Protein AF-A0A3D1CFF7-F1 (afdb_monomer_lite)

Secondary structure (DSSP, 8-state):
-TTTT--HHHHHHHHHHHHHHT-SS----SSHHHHHHHHHH---HHHHHHHHHHHHTTTSSSSTTTTTS--HHHHHHHHHHHHHT-

Foldseek 3Di:
DQAPFADPVLLVVQCVVCVVVVHPHGHADLPCVRLVSCCVTGPDVVSVVLSCQCNVQPQDCDDPCHPVRNCVVVVVVVVVVVVVVD

Sequence (86 aa):
SLLSGLPPSTIEMAEQMAKREGEEGWLFTLDFPSYMPVMSYADNRELREEMYTAFATKASDQGPNAGKWDNTEVMLDILNLRHQLA

Structure (mmCIF, N/CA/C/O backbone):
data_AF-A0A3D1CFF7-F1
#
_entry.id   AF-A0A3D1CFF7-F1
#
loop_
_atom_site.group_PDB
_atom_site.id
_atom_site.type_symbol
_atom_site.label_atom_id
_atom_site.label_alt_id
_atom_site.label_comp_id
_atom_site.label_asym_id
_atom_site.label_entity_id
_atom_site.label_seq_id
_atom_site.pdbx_PDB_ins_code
_atom_site.Cartn_x
_atom_site.Cartn_y
_atom_site.Cartn_z
_atom_site.occupancy
_atom_site.B_iso_or_equiv
_atom_site.auth_seq_id
_atom_site.auth_comp_id
_atom_site.auth_asym_id
_atom_site.auth_atom_id
_atom_site.pdbx_PDB_model_num
ATOM 1 N N . SER A 1 1 ? -6.245 -2.045 19.782 1.00 89.31 1 SER A N 1
ATOM 2 C CA . SER A 1 1 ? -7.265 -2.401 18.767 1.00 89.31 1 SER A CA 1
ATOM 3 C C . SER A 1 1 ? -6.582 -2.408 17.404 1.00 89.31 1 SER A C 1
ATOM 5 O O . SER A 1 1 ? -5.413 -2.053 17.349 1.00 89.31 1 SER A O 1
ATOM 7 N N . LEU A 1 2 ? -7.246 -2.816 16.314 1.00 95.31 2 LEU A N 1
ATOM 8 C CA . LEU A 1 2 ? -6.642 -2.738 14.971 1.00 95.31 2 LEU A CA 1
ATOM 9 C C . LEU A 1 2 ? -6.220 -1.298 14.613 1.00 95.31 2 LEU A C 1
ATOM 11 O O . LEU A 1 2 ? -5.149 -1.089 14.062 1.00 95.31 2 LEU A O 1
ATOM 15 N N . LEU A 1 3 ? -7.034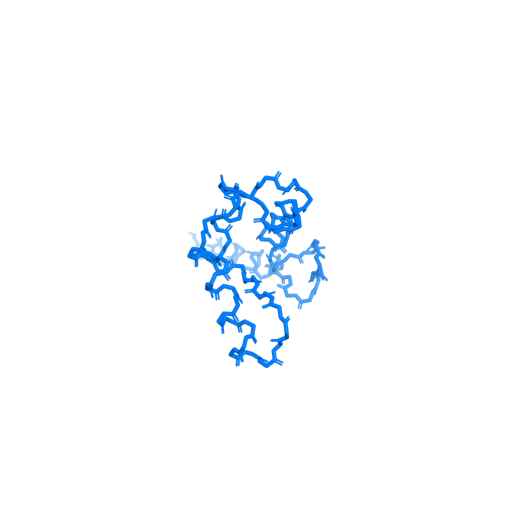 -0.314 15.005 1.00 97.44 3 LEU A N 1
ATOM 16 C CA . LEU A 1 3 ? -6.871 1.102 14.653 1.00 97.44 3 LEU A CA 1
ATOM 17 C C . LEU A 1 3 ? -6.225 1.961 15.757 1.00 97.44 3 LEU A C 1
ATOM 19 O O . LEU A 1 3 ? -6.333 3.184 15.720 1.00 97.44 3 LEU A O 1
ATOM 23 N N . SER A 1 4 ? -5.602 1.361 16.778 1.00 98.19 4 SER A N 1
ATOM 24 C CA . SER A 1 4 ? -4.974 2.156 17.845 1.00 98.19 4 SER A CA 1
ATOM 25 C C . SER A 1 4 ? -3.781 2.961 17.324 1.00 98.19 4 SER A C 1
ATOM 27 O O . SER A 1 4 ? -3.079 2.519 16.414 1.00 98.19 4 SER A O 1
ATOM 29 N N . GLY A 1 5 ? -3.585 4.153 17.888 1.00 98.06 5 GLY A N 1
ATOM 30 C CA . GLY A 1 5 ? -2.528 5.093 17.506 1.00 98.06 5 GLY A CA 1
ATOM 31 C C . GLY A 1 5 ? -2.903 6.012 16.339 1.00 98.06 5 GLY A C 1
ATOM 32 O O . GLY A 1 5 ? -2.389 7.125 16.249 1.00 98.06 5 GLY A O 1
ATOM 33 N N . LEU A 1 6 ? -3.863 5.615 15.494 1.00 98.12 6 LEU A N 1
ATOM 34 C CA . LEU A 1 6 ? -4.305 6.444 14.375 1.00 98.12 6 LEU A CA 1
ATOM 35 C C . LEU A 1 6 ? -4.952 7.759 14.845 1.00 98.12 6 LEU A C 1
ATOM 37 O O . LEU A 1 6 ? -5.753 7.752 15.786 1.00 98.12 6 LEU A O 1
ATOM 41 N N . PRO A 1 7 ? -4.677 8.887 14.160 1.00 97.81 7 PRO A N 1
ATOM 42 C CA . PRO A 1 7 ? -5.392 10.130 14.401 1.00 97.81 7 PRO A CA 1
ATOM 43 C C . PRO A 1 7 ? -6.903 9.941 14.185 1.00 97.81 7 PRO A C 1
ATOM 45 O O . PRO A 1 7 ? -7.289 9.309 13.197 1.00 97.81 7 PRO A O 1
ATOM 48 N N . PRO A 1 8 ? -7.772 10.542 15.021 1.00 97.69 8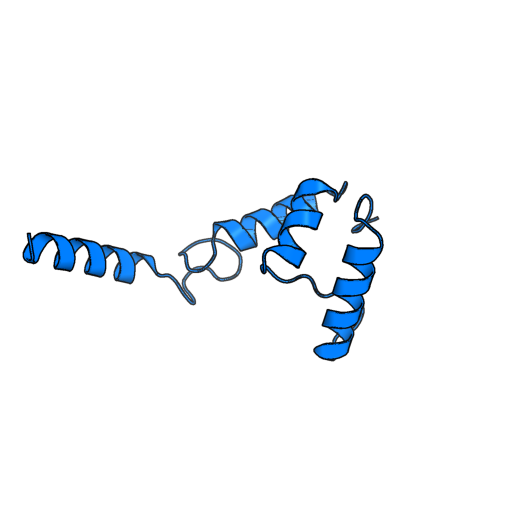 PRO A N 1
ATOM 49 C CA . PRO A 1 8 ? -9.223 10.444 14.851 1.00 97.69 8 PRO A CA 1
ATOM 50 C C . PRO A 1 8 ? -9.697 10.845 13.449 1.00 97.69 8 PRO A C 1
ATOM 52 O O . PRO A 1 8 ? -10.513 10.153 12.852 1.00 97.69 8 PRO A O 1
ATOM 55 N N . SER A 1 9 ? -9.091 11.884 12.868 1.00 96.25 9 SER A N 1
ATOM 56 C CA . SER A 1 9 ? -9.391 12.335 11.504 1.00 96.25 9 SER A CA 1
ATOM 57 C C . SER A 1 9 ? -9.105 11.281 10.429 1.00 96.25 9 SER A C 1
ATOM 59 O O . SER A 1 9 ? -9.790 11.238 9.412 1.00 96.25 9 SER A O 1
ATOM 61 N N . THR A 1 10 ? -8.107 10.416 10.637 1.00 96.88 10 THR A N 1
ATOM 62 C CA . THR A 1 10 ? -7.806 9.306 9.718 1.00 96.88 10 THR A CA 1
ATOM 63 C C . THR A 1 10 ? -8.895 8.239 9.789 1.00 96.88 10 THR A C 1
ATOM 65 O O . THR A 1 10 ? -9.325 7.735 8.755 1.00 96.88 10 THR A O 1
ATOM 68 N N . ILE A 1 11 ? -9.366 7.924 10.998 1.00 97.81 11 ILE A N 1
ATOM 69 C CA . ILE A 1 11 ? -10.443 6.952 11.218 1.00 97.81 11 ILE A CA 1
ATOM 70 C C . ILE A 1 11 ? -11.751 7.474 10.609 1.00 97.81 11 ILE A C 1
ATOM 72 O O . ILE A 1 11 ? -12.386 6.760 9.839 1.00 97.81 11 ILE A O 1
ATOM 76 N N . GLU A 1 12 ? -12.106 8.737 10.868 1.00 97.31 12 GLU A N 1
ATOM 77 C C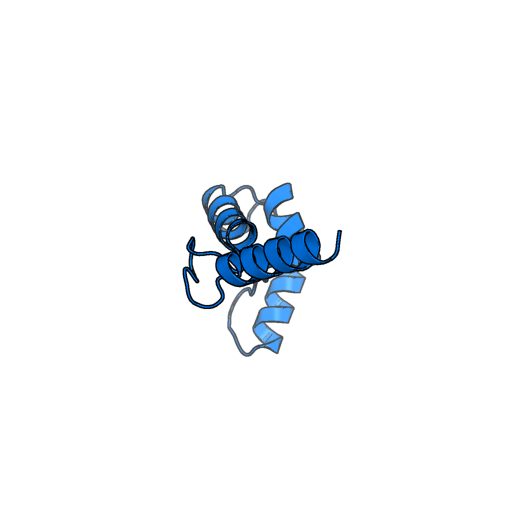A . GLU A 1 12 ? -13.296 9.386 10.297 1.00 97.31 12 GLU A CA 1
ATOM 78 C C . GLU A 1 12 ? -13.267 9.401 8.764 1.00 97.31 12 GLU A C 1
ATOM 80 O O . GLU A 1 12 ? -14.271 9.106 8.117 1.00 97.31 12 GLU A O 1
ATOM 85 N N . MET A 1 13 ? -12.110 9.705 8.167 1.00 96.06 13 MET A N 1
ATOM 86 C CA . MET A 1 13 ? -11.946 9.657 6.715 1.00 96.06 13 MET A CA 1
ATOM 87 C C . MET A 1 13 ? -12.168 8.238 6.175 1.00 96.06 13 MET A C 1
ATOM 89 O O . MET A 1 13 ? -12.869 8.073 5.178 1.00 96.06 13 MET A O 1
ATOM 93 N N . ALA A 1 14 ? -11.623 7.212 6.834 1.00 97.69 14 ALA A N 1
ATOM 94 C CA . ALA A 1 14 ? -11.802 5.822 6.421 1.00 97.69 14 ALA A CA 1
ATOM 95 C C . ALA A 1 14 ? -13.264 5.346 6.557 1.00 97.69 14 ALA A C 1
ATOM 97 O O . ALA A 1 14 ? -13.747 4.620 5.687 1.00 97.69 14 ALA A O 1
ATOM 98 N N . GLU A 1 15 ? -14.001 5.784 7.586 1.00 97.94 15 GLU A N 1
ATOM 99 C CA . GLU A 1 15 ? -15.450 5.523 7.707 1.00 97.94 15 GLU A CA 1
ATOM 100 C C . GLU A 1 15 ? -16.247 6.201 6.592 1.00 97.94 15 GLU A C 1
ATOM 102 O O . GLU A 1 15 ? -17.128 5.593 5.982 1.00 97.94 15 GLU A O 1
ATOM 107 N N . GLN A 1 16 ? -15.938 7.467 6.296 1.00 96.81 16 GLN A N 1
ATOM 108 C CA . GLN A 1 16 ? -16.594 8.197 5.211 1.00 96.81 16 GLN A CA 1
ATOM 109 C C . GLN A 1 16 ? -16.350 7.529 3.857 1.00 96.81 16 GLN A C 1
ATOM 111 O O . GLN A 1 16 ? -17.270 7.458 3.040 1.00 96.81 16 GLN A O 1
ATOM 116 N N . MET A 1 17 ? -15.139 7.017 3.632 1.00 97.00 17 MET A N 1
ATOM 117 C CA . MET A 1 17 ? -14.802 6.263 2.428 1.00 97.00 17 MET A CA 1
ATOM 118 C C . MET A 1 17 ? -15.567 4.942 2.348 1.00 97.00 17 MET A C 1
ATOM 120 O O . MET A 1 17 ? -16.141 4.662 1.299 1.00 97.00 17 MET A O 1
ATOM 124 N N . ALA A 1 18 ? -15.659 4.178 3.441 1.00 98.12 18 ALA A N 1
ATOM 125 C CA . ALA A 1 18 ? -16.447 2.944 3.466 1.00 98.12 18 ALA A CA 1
ATOM 126 C C . ALA A 1 18 ? -17.912 3.227 3.114 1.00 98.12 18 ALA A C 1
ATOM 128 O O . ALA A 1 18 ? -18.454 2.661 2.167 1.00 98.12 18 ALA A O 1
ATOM 129 N N . LYS A 1 19 ? -18.515 4.221 3.779 1.00 97.88 19 LYS A N 1
ATOM 130 C CA . LYS A 1 19 ? -19.896 4.642 3.521 1.00 97.88 19 LYS A CA 1
ATOM 131 C C . LYS A 1 19 ? -20.123 5.077 2.074 1.00 97.88 19 LYS A C 1
ATOM 133 O O . LYS A 1 19 ? -21.181 4.800 1.513 1.00 97.88 19 LYS A O 1
ATOM 138 N N . ARG A 1 20 ? -19.166 5.793 1.481 1.00 96.94 20 ARG A N 1
ATOM 139 C CA . ARG A 1 20 ? -19.236 6.241 0.086 1.00 96.94 20 ARG A CA 1
ATOM 140 C C . ARG A 1 20 ? -19.252 5.061 -0.886 1.00 96.94 20 ARG A C 1
ATOM 142 O O . ARG A 1 20 ? -20.004 5.109 -1.853 1.00 96.94 20 ARG A O 1
ATOM 149 N N . GLU A 1 21 ? -18.447 4.039 -0.624 1.00 97.00 21 GLU A N 1
ATOM 150 C CA . GLU A 1 21 ? -18.348 2.842 -1.466 1.00 97.00 21 GLU A CA 1
ATOM 151 C C . GLU A 1 21 ? -19.409 1.778 -1.119 1.00 97.00 21 GLU A C 1
ATOM 153 O O . GLU A 1 21 ? -19.473 0.737 -1.763 1.00 97.00 21 GLU A O 1
ATOM 158 N N . GLY A 1 22 ? -20.295 2.057 -0.154 1.00 97.62 22 GLY A N 1
ATOM 159 C CA . GLY A 1 22 ? -21.370 1.146 0.252 1.00 97.62 22 GLY A CA 1
ATOM 160 C C . GLY A 1 22 ? -20.909 -0.004 1.150 1.00 97.62 22 GLY A C 1
ATOM 161 O O . GLY A 1 22 ? -21.640 -0.980 1.298 1.00 97.62 22 GLY A O 1
ATOM 162 N N . GLU A 1 23 ? -19.728 0.123 1.750 1.00 97.44 23 GLU A N 1
ATOM 163 C CA . GLU A 1 23 ? -19.123 -0.855 2.652 1.00 97.44 23 GLU A CA 1
ATOM 164 C C . GLU A 1 23 ? -19.366 -0.478 4.123 1.00 97.44 23 GLU A C 1
ATOM 166 O O . GLU A 1 23 ? -19.506 0.698 4.480 1.00 97.44 23 GLU A O 1
ATOM 171 N N . GLU A 1 24 ? -19.390 -1.478 5.003 1.00 96.06 24 GLU A N 1
ATOM 172 C CA . GLU A 1 24 ? -19.466 -1.273 6.453 1.00 96.06 24 GLU A CA 1
ATOM 173 C C . GLU A 1 24 ? -18.063 -1.159 7.078 1.00 96.06 24 GLU A C 1
ATOM 175 O O . GLU A 1 24 ? -17.104 -1.790 6.636 1.00 96.06 24 GLU A O 1
ATOM 180 N N . GLY A 1 25 ? -17.935 -0.376 8.154 1.00 96.69 25 GLY A N 1
ATOM 181 C CA . GLY A 1 25 ? -16.674 -0.220 8.885 1.00 96.69 25 GLY A CA 1
ATOM 182 C C . GLY A 1 25 ? -15.762 0.858 8.297 1.00 96.69 25 GLY A C 1
ATOM 183 O O . GLY A 1 25 ? -16.173 2.009 8.161 1.00 96.69 25 GLY A O 1
ATOM 184 N N . TRP A 1 26 ? -14.510 0.499 8.003 1.00 97.81 26 TRP A N 1
ATOM 185 C CA . TRP A 1 26 ? -13.461 1.430 7.576 1.00 97.81 26 TRP A CA 1
ATOM 186 C C . TRP A 1 26 ? -12.838 0.980 6.260 1.00 97.81 26 TRP A C 1
ATOM 188 O O . TRP A 1 26 ? -12.450 -0.178 6.123 1.00 97.81 26 TRP A O 1
ATOM 198 N N . LEU A 1 27 ? -12.670 1.917 5.329 1.00 97.81 27 LEU A N 1
ATOM 199 C CA . LEU A 1 27 ? -12.016 1.681 4.049 1.00 97.81 27 LEU A CA 1
ATOM 200 C C . LEU A 1 27 ? -10.732 2.503 3.964 1.00 97.81 27 LEU A C 1
ATOM 202 O O . LEU A 1 27 ? -10.764 3.728 3.840 1.00 97.81 27 LEU A O 1
ATOM 206 N N . PHE A 1 28 ? -9.598 1.808 4.001 1.00 97.50 28 PHE A N 1
ATOM 207 C CA . PHE A 1 28 ? -8.281 2.386 3.761 1.00 97.50 28 PHE A CA 1
ATOM 208 C C . PHE A 1 28 ? -7.869 2.142 2.311 1.00 97.50 28 PHE A C 1
ATOM 210 O O . PHE A 1 28 ? -7.915 1.014 1.824 1.00 97.50 28 PHE A O 1
ATOM 217 N N . THR A 1 29 ? -7.439 3.198 1.622 1.00 96.25 29 THR A N 1
ATOM 218 C CA . THR A 1 29 ? -6.858 3.104 0.277 1.00 96.25 29 THR A CA 1
ATOM 219 C C . THR A 1 29 ? -5.342 3.277 0.319 1.00 96.25 29 THR A C 1
ATOM 221 O O . THR A 1 29 ? -4.759 3.704 1.321 1.00 96.25 29 THR A O 1
ATOM 224 N N . LEU A 1 30 ? -4.694 2.961 -0.803 1.00 96.88 30 LEU A N 1
ATOM 225 C CA . LEU A 1 30 ? -3.252 3.131 -0.985 1.00 96.88 30 LEU A CA 1
ATOM 226 C C . LEU A 1 30 ? -2.863 4.558 -1.410 1.00 96.88 30 LEU A C 1
ATOM 228 O O . LEU A 1 30 ? -1.681 4.819 -1.649 1.00 96.88 30 LEU A O 1
ATOM 232 N N . ASP A 1 31 ? -3.828 5.478 -1.507 1.00 95.81 31 ASP A N 1
ATOM 233 C CA . ASP A 1 31 ? -3.552 6.891 -1.752 1.00 95.81 31 ASP A CA 1
ATOM 234 C C . ASP A 1 31 ? -2.800 7.491 -0.568 1.00 95.81 31 ASP A C 1
ATOM 236 O O . ASP A 1 31 ? -3.062 7.171 0.592 1.00 95.81 31 ASP A O 1
ATOM 240 N N . PHE A 1 32 ? -1.868 8.399 -0.853 1.00 95.62 32 PHE A N 1
ATOM 241 C CA . PHE A 1 32 ? -0.937 8.907 0.154 1.00 95.62 32 PHE A CA 1
ATOM 242 C C . PHE A 1 32 ? -1.608 9.475 1.425 1.00 95.62 32 PHE A C 1
ATOM 244 O O . PHE A 1 32 ? -1.126 9.162 2.516 1.00 95.62 32 PHE A O 1
ATOM 251 N N . PRO A 1 33 ? -2.729 10.227 1.348 1.00 94.25 33 PRO A N 1
ATOM 252 C CA . PRO A 1 33 ? -3.431 10.713 2.540 1.00 94.25 33 PRO A CA 1
ATOM 253 C C . PRO A 1 33 ? -4.026 9.611 3.430 1.00 94.25 33 PRO A C 1
ATOM 255 O O . PRO A 1 33 ? -4.192 9.836 4.622 1.00 94.25 33 PRO A O 1
ATOM 258 N N . SER A 1 34 ? -4.332 8.434 2.875 1.00 94.94 34 SER A N 1
ATOM 259 C CA . SER A 1 34 ? -4.818 7.262 3.618 1.00 94.94 34 SER A CA 1
ATOM 260 C C . SER A 1 34 ? -3.656 6.391 4.108 1.00 94.94 34 SER A C 1
ATOM 262 O O . SER A 1 34 ? -3.613 5.986 5.268 1.00 94.94 34 SER A O 1
ATOM 264 N N . TYR A 1 35 ? -2.661 6.160 3.250 1.00 97.94 35 TYR A N 1
ATOM 265 C CA . TYR A 1 35 ? -1.513 5.305 3.543 1.00 97.94 35 TYR A CA 1
ATOM 266 C C . TYR A 1 35 ? -0.563 5.892 4.594 1.00 97.94 35 TYR A C 1
ATOM 268 O O . TYR A 1 35 ? -0.173 5.207 5.542 1.00 97.94 35 TYR A O 1
ATOM 276 N N . MET A 1 36 ? -0.178 7.162 4.448 1.00 98.12 36 MET A N 1
ATOM 277 C CA . MET A 1 36 ? 0.882 7.747 5.270 1.00 98.12 36 MET A CA 1
ATOM 278 C C . MET A 1 36 ? 0.522 7.807 6.765 1.00 98.12 36 MET A C 1
ATOM 280 O O . MET A 1 36 ? 1.377 7.456 7.580 1.00 98.12 36 MET A O 1
ATOM 284 N N . PRO A 1 37 ? -0.708 8.178 7.178 1.00 98.12 37 PRO A N 1
ATOM 285 C CA . PRO A 1 37 ? -1.077 8.140 8.591 1.00 98.12 37 PRO A CA 1
ATOM 286 C C . PRO A 1 37 ? -1.009 6.740 9.207 1.00 98.12 37 PRO A C 1
ATOM 288 O O . PRO A 1 37 ? -0.590 6.613 10.356 1.00 98.12 37 PRO A O 1
ATOM 291 N N . VAL A 1 38 ? -1.348 5.688 8.449 1.00 98.38 38 VAL A N 1
ATOM 292 C CA . VAL A 1 38 ? -1.217 4.307 8.935 1.00 98.38 38 VAL A CA 1
ATOM 293 C C . VAL A 1 38 ? 0.239 3.964 9.211 1.00 98.38 38 VAL A C 1
ATOM 295 O O . VAL A 1 38 ? 0.560 3.470 10.290 1.00 98.38 38 VAL A O 1
ATOM 298 N N . MET A 1 39 ? 1.141 4.308 8.294 1.00 98.50 39 MET A N 1
ATOM 299 C CA . MET A 1 39 ? 2.568 4.039 8.479 1.00 98.50 39 MET A CA 1
ATOM 300 C C . MET A 1 39 ? 3.201 4.857 9.607 1.00 98.50 39 MET A C 1
ATOM 302 O O . MET A 1 39 ? 4.106 4.362 10.276 1.00 98.50 39 MET A O 1
ATOM 306 N N . SER A 1 40 ? 2.738 6.090 9.817 1.00 98.31 40 SER A N 1
ATOM 307 C CA . SER A 1 40 ? 3.296 7.001 10.821 1.00 98.31 40 SER A CA 1
ATOM 308 C C . SER A 1 40 ? 2.784 6.751 12.237 1.00 98.31 40 SER A C 1
ATOM 310 O O . SER A 1 40 ? 3.538 6.957 13.186 1.00 98.31 40 SER A O 1
ATOM 312 N N . TYR A 1 41 ? 1.511 6.373 12.390 1.00 98.31 41 TYR A N 1
ATOM 313 C CA . TYR A 1 41 ? 0.823 6.464 13.682 1.00 98.31 41 TYR A CA 1
ATOM 314 C C . TYR A 1 41 ? 0.158 5.175 14.155 1.00 98.31 41 TYR A C 1
ATOM 316 O O . TYR A 1 41 ? -0.099 5.061 15.348 1.00 98.31 41 TYR A O 1
ATOM 324 N N . ALA A 1 42 ? -0.150 4.212 13.279 1.00 98.44 42 ALA A N 1
ATOM 325 C CA . ALA A 1 42 ? -0.802 2.987 13.737 1.00 98.44 42 ALA A CA 1
ATOM 326 C C . ALA A 1 42 ? 0.127 2.223 14.685 1.00 98.44 42 ALA A C 1
ATOM 328 O O . ALA A 1 42 ? 1.258 1.912 14.317 1.00 98.44 42 ALA A O 1
ATOM 329 N N . ASP A 1 43 ? -0.355 1.853 15.870 1.00 98.62 43 ASP A N 1
ATOM 330 C CA . ASP A 1 43 ? 0.403 1.026 16.815 1.00 98.62 43 ASP A CA 1
ATOM 331 C C . ASP A 1 43 ? 0.500 -0.425 16.323 1.00 98.62 43 ASP A C 1
ATOM 333 O O . ASP A 1 43 ? 1.514 -1.101 16.516 1.00 98.62 43 ASP A O 1
ATOM 337 N N . ASN A 1 44 ? -0.554 -0.897 15.652 1.00 98.50 44 ASN A N 1
ATOM 338 C CA . ASN A 1 44 ? -0.684 -2.263 15.165 1.00 98.50 44 ASN A CA 1
ATOM 339 C C . ASN A 1 44 ? 0.335 -2.545 14.046 1.00 98.50 44 ASN A C 1
ATOM 341 O O . ASN A 1 44 ? 0.290 -1.936 12.977 1.00 98.50 44 ASN A O 1
ATOM 345 N N . ARG A 1 45 ? 1.283 -3.453 14.304 1.00 98.19 45 ARG A N 1
ATOM 346 C CA . ARG A 1 45 ? 2.377 -3.760 13.373 1.00 98.19 45 ARG A CA 1
ATOM 347 C C . ARG A 1 45 ? 1.869 -4.483 12.136 1.00 98.19 45 ARG A C 1
ATOM 349 O O . ARG A 1 45 ? 2.335 -4.185 11.043 1.00 98.19 45 ARG A O 1
ATOM 356 N N . GLU A 1 46 ? 0.942 -5.403 12.324 1.00 98.31 46 GLU A N 1
ATOM 357 C CA . GLU A 1 46 ? 0.371 -6.240 11.280 1.00 98.31 46 GLU A CA 1
ATOM 358 C C . GLU A 1 46 ? -0.382 -5.374 10.258 1.00 98.31 46 GLU A C 1
ATOM 360 O O . GLU A 1 46 ? -0.178 -5.526 9.059 1.00 98.31 46 GLU A O 1
ATOM 365 N N . LEU A 1 47 ? -1.133 -4.365 10.719 1.00 98.12 47 LEU A N 1
ATOM 366 C CA . LEU A 1 47 ? -1.778 -3.370 9.856 1.00 98.12 47 LEU A CA 1
ATOM 367 C C . LEU A 1 47 ? -0.754 -2.565 9.040 1.00 98.12 47 LEU A C 1
ATOM 369 O O . LEU A 1 47 ? -0.953 -2.334 7.846 1.00 98.12 47 LEU A O 1
ATOM 373 N N . ARG A 1 48 ? 0.354 -2.136 9.663 1.00 98.62 48 ARG A N 1
ATOM 374 C CA . ARG A 1 48 ? 1.433 -1.439 8.940 1.00 98.62 48 ARG A CA 1
ATOM 375 C C . ARG A 1 48 ? 2.087 -2.347 7.902 1.00 98.62 48 ARG A C 1
ATOM 377 O O . ARG A 1 48 ? 2.415 -1.878 6.818 1.00 98.62 48 ARG A O 1
ATOM 384 N N . GLU A 1 49 ? 2.294 -3.619 8.223 1.00 98.50 49 GLU A N 1
ATOM 385 C CA . GLU A 1 49 ? 2.892 -4.602 7.317 1.00 98.50 49 GLU A CA 1
ATOM 386 C C . GLU A 1 49 ? 2.001 -4.886 6.105 1.00 98.50 49 GLU A C 1
ATOM 388 O O . GLU A 1 49 ? 2.493 -4.890 4.976 1.00 98.50 49 GLU A O 1
ATOM 393 N N . GLU A 1 50 ? 0.696 -5.051 6.317 1.00 98.12 50 GLU A N 1
ATOM 394 C CA . GLU A 1 50 ? -0.279 -5.254 5.244 1.00 98.12 50 GLU A CA 1
ATOM 395 C C . GLU A 1 50 ? -0.309 -4.052 4.291 1.00 98.12 50 GLU A C 1
ATOM 397 O O . GLU A 1 50 ? -0.121 -4.202 3.081 1.00 98.12 50 GLU A O 1
ATOM 402 N N . MET A 1 51 ? -0.451 -2.844 4.845 1.00 98.12 51 MET A N 1
ATOM 403 C CA . MET A 1 51 ? -0.464 -1.601 4.071 1.00 98.12 51 MET A CA 1
ATOM 404 C C . MET A 1 51 ? 0.859 -1.365 3.341 1.00 98.12 51 MET A C 1
ATOM 406 O O . MET A 1 51 ? 0.852 -0.994 2.166 1.00 98.12 51 MET A O 1
ATOM 410 N N . TYR A 1 52 ? 1.997 -1.599 4.003 1.00 98.31 52 TYR A N 1
ATOM 411 C CA . TYR A 1 52 ? 3.318 -1.484 3.388 1.00 98.31 52 TYR A CA 1
ATOM 412 C C . TYR A 1 52 ? 3.469 -2.449 2.219 1.00 98.31 52 TYR A C 1
ATOM 414 O O . TYR A 1 52 ? 3.857 -2.024 1.135 1.00 98.31 52 TYR A O 1
ATOM 422 N N . THR A 1 53 ? 3.137 -3.724 2.422 1.00 98.31 53 THR A N 1
ATOM 423 C CA . THR A 1 53 ? 3.245 -4.754 1.385 1.00 98.31 53 THR A CA 1
ATOM 424 C C . THR A 1 53 ? 2.389 -4.37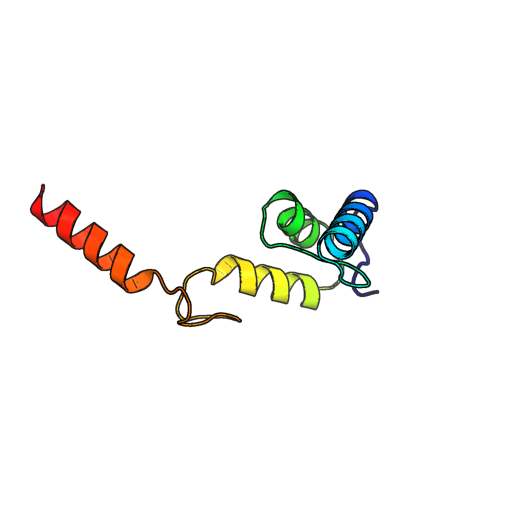7 0.186 1.00 98.31 53 THR A C 1
ATOM 426 O O . THR A 1 53 ? 2.905 -4.274 -0.924 1.00 98.31 53 THR A O 1
ATOM 429 N N . ALA A 1 54 ? 1.113 -4.053 0.409 1.00 98.12 54 ALA A N 1
ATOM 430 C CA . ALA A 1 54 ? 0.208 -3.632 -0.653 1.00 98.12 54 ALA A CA 1
ATOM 431 C C . ALA A 1 54 ? 0.706 -2.377 -1.392 1.00 98.12 54 ALA A C 1
ATOM 433 O O . ALA A 1 54 ? 0.566 -2.286 -2.610 1.00 98.12 54 ALA A O 1
ATOM 434 N N . PHE A 1 55 ? 1.305 -1.410 -0.686 1.00 98.12 55 PHE A N 1
ATOM 435 C CA . PHE A 1 55 ? 1.840 -0.192 -1.291 1.00 98.12 55 PHE A CA 1
ATOM 436 C C . PHE A 1 55 ? 3.147 -0.433 -2.063 1.00 98.12 55 PHE A C 1
ATOM 438 O O . PHE A 1 55 ? 3.317 0.130 -3.147 1.00 98.12 55 PHE A O 1
ATOM 445 N N . ALA A 1 56 ? 4.069 -1.222 -1.520 1.00 97.81 56 ALA A N 1
ATOM 446 C CA . ALA A 1 56 ? 5.395 -1.456 -2.085 1.00 97.81 56 ALA A CA 1
ATOM 447 C C . ALA A 1 56 ? 5.356 -2.368 -3.317 1.00 97.81 56 ALA A C 1
ATOM 449 O O . ALA A 1 56 ? 6.188 -2.213 -4.205 1.00 97.81 56 ALA A O 1
ATOM 450 N N . THR A 1 57 ? 4.375 -3.268 -3.400 1.00 97.69 57 THR A N 1
ATOM 451 C CA . THR A 1 57 ? 4.234 -4.228 -4.505 1.00 97.69 57 THR A CA 1
ATOM 452 C C . THR A 1 57 ? 3.125 -3.849 -5.493 1.00 97.69 57 THR A C 1
ATOM 454 O O . THR A 1 57 ? 2.601 -4.693 -6.222 1.00 97.69 57 THR A O 1
ATOM 457 N N . LYS A 1 58 ? 2.704 -2.576 -5.520 1.00 96.88 58 LYS A N 1
ATOM 458 C CA . LYS A 1 58 ? 1.726 -2.111 -6.514 1.00 96.88 58 LYS A CA 1
ATOM 459 C C . LYS A 1 58 ? 2.267 -2.344 -7.922 1.00 96.88 58 LYS A C 1
ATOM 461 O O . LYS A 1 58 ? 3.382 -1.929 -8.221 1.00 96.88 58 LYS A O 1
ATOM 466 N N . ALA A 1 59 ? 1.418 -2.905 -8.783 1.00 97.56 59 ALA A N 1
ATOM 467 C CA . ALA A 1 59 ? 1.737 -3.153 -10.186 1.00 97.56 59 ALA A CA 1
ATOM 468 C C . ALA A 1 59 ? 3.006 -4.003 -10.385 1.00 97.56 59 ALA A C 1
ATOM 470 O O . ALA A 1 59 ? 3.769 -3.753 -11.311 1.00 97.56 59 ALA A O 1
ATOM 471 N N . SER A 1 60 ? 3.227 -4.998 -9.519 1.00 97.81 60 SER A N 1
ATOM 472 C CA . SER A 1 60 ? 4.329 -5.950 -9.652 1.00 97.81 60 SER A CA 1
ATOM 473 C C . SER A 1 60 ? 3.842 -7.402 -9.665 1.00 97.81 60 SER A C 1
ATOM 475 O O . SER A 1 60 ? 2.652 -7.708 -9.531 1.00 97.81 60 SER A O 1
ATOM 477 N N . ASP A 1 61 ? 4.790 -8.315 -9.797 1.00 97.31 61 ASP A N 1
ATOM 478 C CA . ASP A 1 61 ? 4.645 -9.759 -9.640 1.00 97.31 61 ASP A CA 1
ATOM 479 C C . ASP A 1 61 ? 4.492 -10.212 -8.171 1.00 97.31 61 ASP A C 1
ATOM 481 O O . ASP A 1 61 ? 4.455 -11.409 -7.899 1.00 97.31 61 ASP A O 1
ATOM 485 N N . GLN A 1 62 ? 4.390 -9.282 -7.212 1.00 97.81 62 GLN A N 1
ATOM 486 C CA . GLN A 1 62 ? 4.372 -9.566 -5.773 1.00 97.81 62 GLN A CA 1
ATOM 487 C C . GLN A 1 62 ? 3.132 -8.990 -5.064 1.00 97.81 62 GLN A C 1
ATOM 489 O O . GLN A 1 62 ? 2.465 -8.065 -5.532 1.00 97.81 62 GLN A O 1
ATOM 494 N N . GLY A 1 63 ? 2.849 -9.529 -3.875 1.00 95.50 63 GLY A N 1
ATOM 495 C CA . GLY A 1 63 ? 1.801 -9.051 -2.972 1.00 95.50 63 GLY A CA 1
ATOM 496 C C . GLY A 1 63 ? 0.372 -9.433 -3.385 1.00 95.50 63 GLY A C 1
ATOM 497 O O . GLY A 1 63 ? 0.173 -10.363 -4.167 1.00 95.50 63 GLY A O 1
ATOM 498 N N . PRO A 1 64 ? -0.656 -8.747 -2.849 1.00 94.50 64 PRO A N 1
ATOM 499 C CA . PRO A 1 64 ? -2.048 -9.210 -2.919 1.00 94.50 64 PRO A CA 1
ATOM 500 C C . PRO A 1 64 ? -2.638 -9.225 -4.337 1.00 94.50 64 PRO A C 1
ATOM 502 O O . PRO A 1 64 ? -3.636 -9.897 -4.576 1.00 94.50 64 PRO A O 1
ATOM 505 N N . ASN A 1 65 ? -2.027 -8.497 -5.277 1.00 95.00 65 ASN A N 1
ATOM 506 C CA . ASN A 1 65 ? -2.448 -8.421 -6.678 1.00 95.00 65 ASN A CA 1
ATOM 507 C C . ASN A 1 65 ? -1.345 -8.877 -7.652 1.00 95.00 65 ASN A C 1
ATOM 509 O O . ASN A 1 65 ? -1.331 -8.428 -8.801 1.00 95.00 65 ASN A O 1
ATOM 513 N N . ALA A 1 66 ? -0.428 -9.735 -7.191 1.00 96.06 66 ALA A N 1
ATOM 514 C CA . ALA A 1 66 ? 0.684 -10.267 -7.974 1.00 96.06 66 ALA A CA 1
ATOM 515 C C . ALA A 1 66 ? 0.255 -10.687 -9.392 1.00 96.06 66 ALA A C 1
ATOM 517 O O . ALA A 1 66 ? -0.692 -11.456 -9.571 1.00 96.06 66 ALA A O 1
ATOM 518 N N . GLY A 1 67 ? 0.937 -10.151 -10.406 1.00 94.44 67 GLY A N 1
ATOM 519 C CA . GLY A 1 67 ? 0.742 -10.520 -11.813 1.00 94.44 67 GLY A CA 1
ATOM 520 C C . GLY A 1 67 ? -0.524 -9.967 -12.482 1.00 94.44 67 GLY A C 1
ATOM 521 O O . GLY A 1 67 ? -0.654 -10.066 -13.698 1.00 94.44 67 GLY A O 1
ATOM 522 N N . LYS A 1 68 ? -1.460 -9.349 -11.746 1.00 96.62 68 LYS A N 1
ATOM 523 C CA . LYS A 1 68 ? -2.700 -8.800 -12.330 1.00 96.62 68 LYS A CA 1
ATOM 524 C C . LYS A 1 68 ? -2.465 -7.511 -13.122 1.00 96.62 68 LYS A C 1
ATOM 526 O O . LYS A 1 68 ? -3.120 -7.278 -14.135 1.00 96.62 68 LYS A O 1
ATOM 531 N N . TRP A 1 69 ? -1.561 -6.671 -12.629 1.00 96.88 69 TRP A N 1
ATOM 532 C CA . TRP A 1 69 ? -1.236 -5.358 -13.196 1.00 96.88 69 TRP A CA 1
ATOM 533 C C . TRP A 1 69 ? 0.275 -5.118 -13.229 1.00 96.88 69 TRP A C 1
ATOM 535 O O . TRP A 1 69 ? 0.719 -3.987 -13.061 1.00 96.88 69 TRP A O 1
ATOM 545 N N . ASP A 1 70 ? 1.054 -6.189 -13.374 1.00 97.94 70 ASP A N 1
ATOM 546 C CA . ASP A 1 70 ? 2.514 -6.130 -13.384 1.00 97.94 70 ASP A CA 1
ATOM 547 C C . ASP A 1 70 ? 3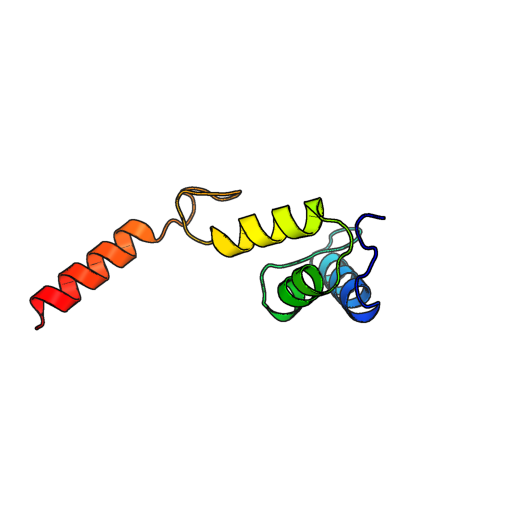.029 -5.226 -14.517 1.00 97.94 70 ASP A C 1
ATOM 549 O O . ASP A 1 70 ? 2.657 -5.392 -15.681 1.00 97.94 70 ASP A O 1
ATOM 553 N N . ASN A 1 71 ? 3.859 -4.242 -14.169 1.00 98.00 71 ASN A N 1
ATOM 554 C CA . ASN A 1 71 ? 4.453 -3.292 -15.105 1.00 98.00 71 ASN A CA 1
ATOM 555 C C . ASN A 1 71 ? 5.915 -3.611 -15.460 1.00 98.00 71 ASN A C 1
ATOM 557 O O . ASN A 1 71 ? 6.532 -2.826 -16.182 1.00 98.00 71 ASN A O 1
ATOM 561 N N . THR A 1 72 ? 6.462 -4.742 -15.002 1.00 97.75 72 THR A N 1
ATOM 562 C CA . THR A 1 72 ? 7.862 -5.142 -15.222 1.00 97.75 72 THR A CA 1
ATOM 563 C C . THR A 1 72 ? 8.230 -5.144 -16.705 1.00 97.75 72 THR A C 1
ATOM 565 O O . THR A 1 72 ? 9.139 -4.418 -17.109 1.00 97.75 72 THR A O 1
ATOM 568 N N . GLU A 1 73 ? 7.476 -5.863 -17.540 1.00 97.69 73 GLU A N 1
ATOM 569 C CA . GLU A 1 73 ? 7.732 -5.926 -18.988 1.00 97.69 73 GLU A CA 1
ATOM 570 C C . GLU A 1 73 ? 7.581 -4.556 -19.663 1.00 97.69 73 GLU A C 1
ATOM 572 O O . GLU A 1 73 ? 8.406 -4.159 -20.482 1.00 97.69 73 GLU A O 1
ATOM 577 N N . VAL A 1 74 ? 6.590 -3.761 -19.241 1.00 98.19 74 VAL A N 1
ATOM 578 C CA . VAL A 1 74 ? 6.389 -2.399 -19.761 1.00 98.19 74 VAL A CA 1
ATOM 579 C C . VAL A 1 74 ? 7.597 -1.508 -19.454 1.00 98.19 74 VAL A C 1
ATOM 581 O O . VAL A 1 74 ? 8.032 -0.731 -20.305 1.00 98.19 74 VAL A O 1
ATOM 584 N N . MET A 1 75 ? 8.166 -1.604 -18.250 1.00 98.19 75 MET A N 1
ATOM 585 C CA . MET A 1 75 ? 9.375 -0.861 -17.888 1.00 98.19 75 MET A CA 1
ATOM 586 C C . MET A 1 75 ? 10.587 -1.308 -18.711 1.00 98.19 75 MET A C 1
ATOM 588 O O . MET A 1 75 ? 11.357 -0.451 -19.151 1.00 98.19 75 MET A O 1
ATOM 592 N N . LEU A 1 76 ? 10.747 -2.615 -18.946 1.00 98.25 76 LEU A N 1
ATOM 593 C CA . LEU A 1 76 ? 11.819 -3.156 -19.788 1.00 98.25 76 LEU A CA 1
ATOM 594 C C . LEU A 1 76 ? 11.717 -2.632 -21.225 1.00 98.25 76 LEU A C 1
ATOM 596 O O . LEU A 1 76 ? 12.705 -2.130 -21.765 1.00 98.25 76 LEU A O 1
ATOM 600 N N . ASP A 1 77 ? 10.521 -2.647 -21.809 1.00 98.44 77 ASP A N 1
ATOM 601 C CA . ASP A 1 77 ? 10.271 -2.102 -23.144 1.00 98.44 77 ASP A CA 1
ATOM 602 C C . ASP A 1 77 ? 10.595 -0.606 -23.221 1.00 98.44 77 ASP A C 1
ATOM 604 O O . ASP A 1 77 ? 11.272 -0.158 -24.150 1.00 98.44 77 ASP A O 1
ATOM 608 N N . ILE A 1 78 ? 10.190 0.180 -22.215 1.00 98.50 78 ILE A N 1
ATOM 609 C CA . ILE A 1 78 ? 10.513 1.612 -22.137 1.00 98.50 78 ILE A CA 1
ATOM 610 C C . ILE A 1 78 ? 12.031 1.839 -22.115 1.00 98.50 78 ILE A C 1
ATOM 612 O O . ILE A 1 78 ? 12.521 2.747 -22.791 1.00 98.50 78 ILE A O 1
ATOM 616 N N . LEU A 1 79 ? 12.783 1.051 -21.341 1.00 98.38 79 LEU A N 1
ATOM 617 C CA . LEU A 1 79 ? 14.243 1.163 -21.273 1.00 98.38 79 LEU A CA 1
ATOM 618 C C . LEU A 1 79 ? 14.897 0.810 -22.614 1.00 98.38 79 LEU A C 1
ATOM 620 O O . LEU A 1 79 ? 15.749 1.565 -23.086 1.00 98.38 79 LEU A O 1
ATOM 624 N N . ASN A 1 80 ? 14.457 -0.274 -23.254 1.00 98.38 80 ASN A N 1
ATOM 625 C CA . ASN A 1 80 ? 14.956 -0.701 -24.561 1.00 98.38 80 ASN A CA 1
ATOM 626 C C . ASN A 1 80 ? 14.712 0.362 -25.638 1.00 98.38 80 ASN A C 1
ATOM 628 O O . ASN A 1 80 ? 15.633 0.733 -26.365 1.00 98.38 80 ASN A O 1
ATOM 632 N N . LEU A 1 81 ? 13.494 0.905 -25.706 1.00 98.38 81 LEU A N 1
ATOM 633 C CA . LEU A 1 81 ? 13.139 1.954 -26.664 1.00 98.38 81 LEU A CA 1
ATOM 634 C C . LEU A 1 81 ? 13.941 3.238 -26.423 1.00 98.38 81 LEU A C 1
ATOM 636 O O . LEU A 1 81 ? 14.424 3.848 -27.373 1.00 98.38 81 LEU A O 1
ATOM 640 N N . ARG A 1 82 ? 14.142 3.643 -25.162 1.00 98.31 82 ARG A N 1
ATOM 641 C CA . ARG A 1 82 ? 14.988 4.803 -24.827 1.00 98.31 82 ARG A CA 1
ATOM 642 C C . ARG A 1 82 ? 16.445 4.591 -25.223 1.00 98.31 82 ARG A C 1
ATOM 644 O O . ARG A 1 82 ? 17.079 5.545 -25.655 1.00 98.31 82 ARG A O 1
ATOM 651 N N . HIS A 1 83 ? 16.960 3.369 -25.093 1.00 97.62 83 HIS A N 1
ATOM 652 C CA . HIS A 1 83 ? 18.319 3.041 -25.513 1.00 97.62 83 HIS A CA 1
ATOM 653 C C . HIS A 1 83 ? 18.487 3.106 -27.037 1.00 97.62 83 HIS A C 1
ATOM 655 O O . HIS A 1 83 ? 19.491 3.622 -27.504 1.00 97.62 83 HIS A O 1
ATOM 661 N N . GLN A 1 84 ? 17.494 2.650 -27.808 1.00 96.31 84 GLN A N 1
ATOM 662 C CA . GLN A 1 84 ? 17.516 2.718 -29.277 1.00 96.31 84 GLN A CA 1
ATOM 663 C C . GLN A 1 84 ? 17.478 4.151 -29.834 1.00 96.31 84 GLN A C 1
ATOM 665 O O . GLN A 1 84 ? 17.881 4.367 -30.975 1.00 96.31 84 GLN A O 1
ATOM 670 N N . LEU A 1 85 ? 16.956 5.111 -29.063 1.00 94.56 85 LEU A N 1
ATOM 671 C CA . LEU A 1 85 ? 16.854 6.522 -29.454 1.00 94.56 85 LEU A CA 1
ATOM 672 C C . LEU A 1 85 ? 18.100 7.361 -29.114 1.00 94.56 85 LEU A C 1
AT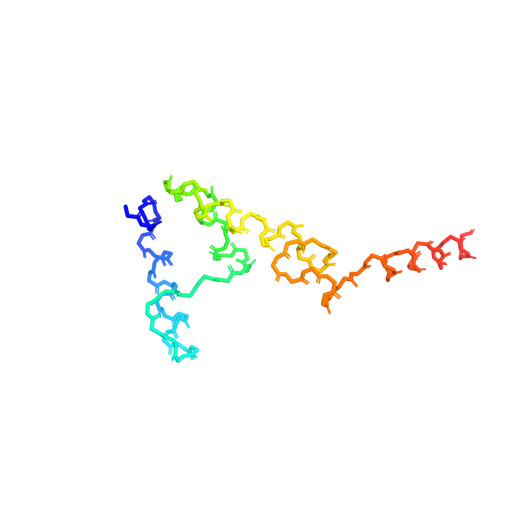OM 674 O O . LEU A 1 85 ? 18.176 8.501 -29.574 1.00 94.56 85 LEU A O 1
ATOM 678 N N . ALA A 1 86 ? 19.012 6.846 -28.282 1.00 79.75 86 ALA A N 1
ATOM 679 C CA . ALA A 1 86 ? 20.236 7.530 -27.849 1.00 79.75 86 ALA A CA 1
ATOM 680 C C . ALA A 1 86 ? 21.391 7.307 -28.835 1.00 79.75 86 ALA A C 1
ATOM 682 O O . ALA A 1 86 ? 22.163 8.272 -29.040 1.00 79.75 86 ALA A O 1
#

Radius of gyration: 17.1 Å; chains: 1; bounding box: 42×23×48 Å

pLDDT: mean 97.1, std 2.34, range [79.75, 98.62]